Protein AF-A0A5N6BQU4-F1 (afdb_monomer_lite)

InterPro domains:
  IPR036291 NAD(P)-binding domain superfamily [SSF51735] (1-60)

Structure (mmCIF, N/CA/C/O backbone):
data_AF-A0A5N6BQU4-F1
#
_entry.id   AF-A0A5N6BQU4-F1
#
loop_
_atom_site.group_PDB
_atom_site.id
_atom_site.type_symbol
_atom_site.label_atom_id
_atom_site.label_alt_id
_atom_site.label_comp_id
_atom_site.label_asym_id
_atom_site.label_entity_id
_atom_site.label_seq_id
_atom_site.pdbx_PDB_ins_code
_atom_site.Cartn_x
_atom_site.Cartn_y
_atom_site.Cartn_z
_atom_site.occupancy
_atom_site.B_iso_or_equiv
_atom_site.auth_seq_id
_atom_site.auth_comp_id
_atom_site.auth_asym_id
_atom_site.auth_atom_id
_atom_site.pdbx_PDB_model_num
ATOM 1 N N . MET A 1 1 ? -11.622 5.729 6.302 1.00 91.19 1 MET A N 1
ATOM 2 C CA . MET A 1 1 ? -11.364 4.519 5.498 1.00 91.19 1 MET A CA 1
ATOM 3 C C . MET A 1 1 ? -9.929 4.108 5.717 1.00 91.19 1 MET A C 1
ATOM 5 O O . MET A 1 1 ? -9.074 4.994 5.758 1.00 91.19 1 MET A O 1
ATOM 9 N N . LYS A 1 2 ? -9.689 2.809 5.868 1.00 91.19 2 LYS A N 1
ATOM 10 C CA . LYS A 1 2 ? -8.366 2.203 5.949 1.00 91.19 2 LYS A CA 1
ATOM 11 C C . LYS A 1 2 ? -7.843 1.927 4.547 1.00 91.19 2 LYS A C 1
ATOM 13 O O . LYS A 1 2 ? -8.471 1.209 3.774 1.00 91.19 2 LYS A O 1
ATOM 18 N N . ILE A 1 3 ? -6.703 2.518 4.212 1.00 89.31 3 ILE A N 1
ATOM 19 C CA . ILE A 1 3 ? -6.113 2.464 2.875 1.00 89.31 3 ILE A CA 1
ATOM 20 C C . ILE A 1 3 ? -4.727 1.835 2.978 1.00 89.31 3 ILE A C 1
ATOM 22 O O . ILE A 1 3 ? -3.817 2.433 3.549 1.00 89.31 3 ILE A O 1
ATOM 26 N N . ALA A 1 4 ? -4.557 0.647 2.404 1.00 91.38 4 ALA A N 1
ATOM 27 C CA . ALA A 1 4 ? -3.251 0.012 2.278 1.00 91.38 4 ALA A CA 1
ATOM 28 C C . ALA A 1 4 ? -2.506 0.619 1.081 1.00 91.38 4 ALA A C 1
ATOM 30 O O . ALA A 1 4 ? -2.985 0.544 -0.050 1.00 91.38 4 ALA A O 1
ATOM 31 N N . VAL A 1 5 ? -1.338 1.220 1.315 1.00 88.38 5 VAL A N 1
ATOM 32 C CA . VAL A 1 5 ? -0.514 1.831 0.260 1.00 88.38 5 VAL A CA 1
ATOM 33 C C . VAL A 1 5 ? 0.723 0.977 0.026 1.00 88.38 5 VAL A C 1
ATOM 35 O O . VAL A 1 5 ? 1.672 1.015 0.812 1.00 88.38 5 VAL A O 1
ATOM 38 N N . ILE A 1 6 ? 0.736 0.217 -1.066 1.00 86.75 6 ILE A N 1
ATOM 39 C CA . ILE A 1 6 ? 1.891 -0.597 -1.432 1.00 86.75 6 ILE A CA 1
ATOM 40 C C . ILE A 1 6 ? 2.957 0.264 -2.112 1.00 86.75 6 ILE A C 1
ATOM 42 O O . ILE A 1 6 ? 2.655 1.136 -2.923 1.00 86.75 6 ILE A O 1
ATOM 46 N N . GLY A 1 7 ? 4.218 0.067 -1.727 1.00 83.88 7 GLY A N 1
ATOM 47 C CA . GLY A 1 7 ? 5.282 1.024 -2.018 1.00 83.88 7 GLY A CA 1
ATOM 48 C C . GLY A 1 7 ? 5.166 2.306 -1.181 1.00 83.88 7 GLY A C 1
ATOM 49 O O . GLY A 1 7 ? 5.798 3.310 -1.507 1.00 83.88 7 GLY A O 1
ATOM 50 N N . GLY A 1 8 ? 4.388 2.282 -0.089 1.00 84.81 8 GLY A N 1
ATOM 51 C CA . GLY A 1 8 ? 4.056 3.439 0.752 1.00 84.81 8 GLY A CA 1
ATOM 52 C C . GLY A 1 8 ? 5.241 4.120 1.442 1.00 84.81 8 GLY A C 1
ATOM 53 O O . GLY A 1 8 ? 5.111 5.252 1.894 1.00 84.81 8 GLY A O 1
ATOM 54 N N . THR A 1 9 ? 6.408 3.474 1.502 1.00 88.00 9 THR A N 1
ATOM 55 C CA . THR A 1 9 ? 7.647 4.076 2.031 1.00 88.00 9 THR A CA 1
ATOM 56 C C . THR A 1 9 ? 8.524 4.710 0.947 1.00 88.00 9 THR A C 1
ATOM 58 O O . THR A 1 9 ? 9.548 5.306 1.264 1.00 88.00 9 THR A O 1
ATOM 61 N N . GLY A 1 10 ? 8.164 4.564 -0.332 1.00 82.00 10 GLY A N 1
ATOM 62 C CA . GLY A 1 10 ? 8.871 5.181 -1.453 1.00 82.00 10 GLY A CA 1
ATOM 63 C C . GLY A 1 10 ? 8.539 6.666 -1.619 1.00 82.00 10 GLY A C 1
ATOM 64 O O . GLY A 1 10 ? 7.687 7.216 -0.920 1.00 82.00 10 GLY A O 1
ATOM 65 N N . LEU A 1 11 ? 9.182 7.321 -2.590 1.00 81.19 11 LEU A N 1
ATOM 66 C CA . LEU A 1 11 ? 9.007 8.756 -2.860 1.00 81.19 11 LEU A CA 1
ATOM 67 C C . LEU A 1 11 ? 7.535 9.148 -3.081 1.00 81.19 11 LEU A C 1
ATOM 69 O O . LEU A 1 11 ? 7.036 10.082 -2.461 1.00 81.19 11 LEU A O 1
ATOM 73 N N . ILE A 1 12 ? 6.834 8.418 -3.951 1.00 77.00 12 ILE A N 1
ATOM 74 C CA . ILE A 1 12 ? 5.426 8.686 -4.276 1.00 77.00 12 ILE A CA 1
ATOM 75 C C . ILE A 1 12 ? 4.521 8.212 -3.134 1.00 77.00 12 ILE A C 1
ATOM 77 O O . ILE A 1 12 ? 3.678 8.969 -2.649 1.00 77.00 12 ILE A O 1
ATOM 81 N N . GLY A 1 13 ? 4.727 6.976 -2.670 1.00 80.75 13 GLY A N 1
ATOM 82 C CA . GLY A 1 13 ? 3.898 6.351 -1.642 1.00 80.75 13 GLY A CA 1
ATOM 83 C C . GLY A 1 13 ? 3.868 7.129 -0.325 1.00 80.75 13 GLY A C 1
ATOM 84 O O . GLY A 1 13 ? 2.795 7.314 0.241 1.00 80.75 13 GLY A O 1
ATOM 85 N N . SER A 1 14 ? 5.004 7.667 0.126 1.00 86.75 14 SER A N 1
ATOM 86 C CA . SER A 1 14 ? 5.082 8.432 1.382 1.00 86.75 14 SER A CA 1
ATOM 87 C C . SER A 1 14 ? 4.312 9.753 1.308 1.00 86.75 14 SER A C 1
ATOM 89 O O . SER A 1 14 ? 3.611 10.142 2.251 1.00 86.75 14 SER A O 1
ATOM 91 N N . ARG A 1 15 ? 4.366 10.425 0.153 1.00 84.69 15 ARG A N 1
ATOM 92 C CA . ARG A 1 15 ? 3.579 11.633 -0.105 1.00 84.69 15 ARG A CA 1
ATOM 93 C C . ARG A 1 15 ? 2.089 11.316 -0.196 1.00 84.69 15 ARG A C 1
ATOM 95 O O . ARG A 1 15 ? 1.280 12.069 0.341 1.00 84.69 15 ARG A O 1
ATOM 102 N N . LEU A 1 16 ? 1.725 10.197 -0.821 1.00 82.25 16 LEU A N 1
ATOM 103 C CA . LEU A 1 16 ? 0.341 9.737 -0.879 1.00 82.25 16 LEU A CA 1
ATOM 104 C C . LEU A 1 16 ? -0.210 9.434 0.521 1.00 82.25 16 LEU A C 1
ATOM 106 O O . LEU A 1 16 ? -1.285 9.923 0.855 1.00 82.25 16 LEU A O 1
ATOM 110 N N . VAL A 1 17 ? 0.538 8.707 1.356 1.00 89.12 17 VAL A N 1
ATOM 111 C CA . VAL A 1 17 ? 0.173 8.450 2.760 1.00 89.12 17 VAL A CA 1
ATOM 112 C C . VAL A 1 17 ? -0.056 9.762 3.502 1.00 89.12 17 VAL A C 1
ATOM 114 O O . VAL A 1 17 ? -1.101 9.934 4.117 1.00 89.12 17 VAL A O 1
ATOM 117 N N . THR A 1 18 ? 0.856 10.729 3.365 1.00 87.00 18 THR A N 1
ATOM 118 C CA . THR A 1 18 ? 0.705 12.061 3.975 1.00 87.00 18 THR A CA 1
ATOM 119 C C . THR A 1 18 ? -0.601 12.744 3.550 1.00 87.00 18 THR A C 1
ATOM 121 O O . THR A 1 18 ? -1.345 13.239 4.394 1.00 87.00 18 THR A O 1
ATOM 124 N N . ILE A 1 19 ? -0.912 12.749 2.250 1.00 85.94 19 ILE A N 1
ATOM 125 C CA . ILE A 1 19 ? -2.119 13.391 1.707 1.00 85.94 19 ILE A CA 1
ATOM 126 C C . ILE A 1 19 ? -3.396 12.680 2.170 1.00 85.94 19 ILE A C 1
ATOM 128 O O . ILE A 1 19 ? -4.369 13.339 2.534 1.00 85.94 19 ILE A O 1
ATOM 132 N N . LEU A 1 20 ? -3.420 11.347 2.134 1.00 87.12 20 LEU A N 1
ATOM 133 C CA . LEU A 1 20 ? -4.579 10.553 2.541 1.00 87.12 20 LEU A CA 1
ATOM 134 C C . LEU A 1 20 ? -4.853 10.709 4.040 1.00 87.12 20 LEU A C 1
ATOM 136 O O . LEU A 1 20 ? -5.998 10.945 4.425 1.00 87.12 20 LEU A O 1
ATOM 140 N N . SER A 1 21 ? -3.805 10.674 4.865 1.00 91.75 21 SER A N 1
ATOM 141 C CA . SER A 1 21 ? -3.905 10.937 6.301 1.00 91.75 21 SER A CA 1
ATOM 142 C C . SER A 1 21 ? -4.416 12.350 6.586 1.00 91.75 21 SER A C 1
ATOM 144 O O . SER A 1 21 ? -5.331 12.518 7.388 1.00 91.75 21 SER A O 1
ATOM 146 N N . ALA A 1 22 ? -3.919 13.366 5.869 1.00 88.88 22 ALA A N 1
ATOM 147 C CA . ALA A 1 22 ? -4.403 14.745 5.996 1.00 88.88 22 ALA A CA 1
ATOM 148 C C . ALA A 1 22 ? -5.888 14.913 5.615 1.00 88.88 22 ALA A C 1
ATOM 150 O O . ALA A 1 22 ? -6.540 15.851 6.066 1.00 88.88 22 ALA A O 1
ATOM 151 N N . ARG A 1 23 ? -6.441 13.999 4.808 1.00 91.44 23 ARG A N 1
ATOM 152 C CA . ARG A 1 23 ? -7.866 13.950 4.440 1.00 91.44 23 ARG A CA 1
ATOM 153 C C . ARG A 1 23 ? -8.721 13.111 5.400 1.00 91.44 23 ARG A C 1
ATOM 155 O O . ARG A 1 23 ? -9.898 12.896 5.126 1.00 91.44 23 ARG A O 1
ATOM 162 N N . GLY A 1 24 ? -8.156 12.642 6.514 1.00 94.50 24 GLY A N 1
ATOM 163 C CA . GLY A 1 24 ? -8.872 11.868 7.534 1.00 94.50 24 GLY A CA 1
ATOM 164 C C . GLY A 1 24 ? -9.004 10.376 7.217 1.00 94.50 24 GLY A C 1
ATOM 165 O O . GLY A 1 24 ? -9.880 9.701 7.759 1.00 94.50 24 GLY A O 1
ATOM 166 N N . HIS A 1 25 ? -8.173 9.840 6.321 1.00 93.00 25 HIS A N 1
ATOM 167 C CA . HIS A 1 25 ? -8.087 8.400 6.084 1.00 93.00 25 HIS A CA 1
ATOM 168 C C . HIS A 1 25 ? -6.999 7.760 6.955 1.00 93.00 25 HIS A C 1
ATOM 170 O O . HIS A 1 25 ? -6.002 8.392 7.286 1.00 93.00 25 HIS A O 1
ATOM 176 N N . GLU A 1 26 ? -7.162 6.482 7.290 1.00 95.94 26 GLU A N 1
ATOM 177 C CA . GLU A 1 26 ? -6.110 5.679 7.914 1.00 95.94 26 GLU A CA 1
ATOM 178 C C . GLU A 1 26 ? -5.237 5.099 6.793 1.00 95.94 26 GLU A C 1
ATOM 180 O O . GLU A 1 26 ? -5.512 4.023 6.265 1.00 95.94 26 GLU A O 1
ATOM 185 N N . ALA A 1 27 ? -4.226 5.853 6.359 1.00 92.44 27 ALA A N 1
ATOM 186 C CA . ALA A 1 27 ? -3.314 5.416 5.307 1.00 92.44 27 ALA A CA 1
ATOM 187 C C . ALA A 1 27 ? -2.135 4.632 5.898 1.00 92.44 27 ALA A C 1
ATOM 189 O O . ALA A 1 27 ? -1.303 5.188 6.615 1.00 92.44 27 ALA A O 1
ATOM 190 N N . VAL A 1 28 ? -2.052 3.343 5.570 1.00 94.94 28 VAL A N 1
ATOM 191 C CA . VAL A 1 28 ? -1.050 2.417 6.106 1.00 94.94 28 VAL A CA 1
ATOM 192 C C . VAL A 1 28 ? -0.020 2.094 5.016 1.00 94.94 28 VAL A C 1
ATOM 194 O O . VAL A 1 28 ? -0.361 1.432 4.030 1.00 94.94 28 VAL A O 1
ATOM 197 N N . PRO A 1 29 ? 1.236 2.567 5.137 1.00 93.31 29 PRO A N 1
ATOM 198 C CA . PRO A 1 29 ? 2.285 2.243 4.179 1.00 93.31 29 PRO A CA 1
ATOM 199 C C . PRO A 1 29 ? 2.744 0.792 4.316 1.00 93.31 29 PRO A C 1
ATOM 201 O O . PRO A 1 29 ? 3.032 0.318 5.415 1.00 93.31 29 PRO A O 1
ATOM 204 N N . HIS A 1 30 ? 2.927 0.130 3.176 1.00 92.31 30 HIS A N 1
ATOM 205 C CA . HIS A 1 30 ? 3.545 -1.185 3.080 1.00 92.31 30 HIS A CA 1
ATOM 206 C C . HIS A 1 30 ? 4.658 -1.204 2.035 1.00 92.31 30 HIS A C 1
ATOM 208 O O . HIS A 1 30 ? 4.527 -0.650 0.943 1.00 92.31 30 HIS A O 1
ATOM 214 N N . SER A 1 31 ? 5.765 -1.853 2.369 1.00 89.06 31 SER A N 1
ATOM 215 C CA . SER A 1 31 ? 6.921 -2.072 1.501 1.00 89.06 31 SER A CA 1
ATOM 216 C C . SER A 1 31 ? 7.785 -3.213 2.042 1.00 89.06 31 SER A C 1
ATOM 218 O O . SER A 1 31 ? 7.518 -3.764 3.115 1.00 89.06 31 SER A O 1
ATOM 220 N N . THR A 1 32 ? 8.868 -3.543 1.338 1.00 88.75 32 THR A N 1
ATOM 221 C CA . THR A 1 32 ? 9.819 -4.571 1.785 1.00 88.75 32 THR A CA 1
ATOM 222 C C . THR A 1 32 ? 10.404 -4.247 3.159 1.00 88.75 32 THR A C 1
ATOM 224 O O . THR A 1 32 ? 10.528 -5.137 3.997 1.00 88.75 32 THR A O 1
ATOM 227 N N . SER A 1 33 ? 10.668 -2.967 3.444 1.00 88.88 33 SER A N 1
ATOM 228 C CA . SER A 1 33 ? 11.149 -2.515 4.753 1.00 88.88 33 SER A CA 1
ATOM 229 C C . SER A 1 33 ? 10.098 -2.621 5.864 1.00 88.88 33 SER A C 1
ATOM 231 O O . SER A 1 33 ? 10.462 -2.606 7.034 1.00 88.88 33 SER A O 1
ATOM 233 N N . THR A 1 34 ? 8.809 -2.752 5.528 1.00 90.81 34 THR A N 1
ATOM 234 C CA . THR A 1 34 ? 7.727 -3.032 6.491 1.00 90.81 34 THR A CA 1
ATOM 235 C C . THR A 1 34 ? 7.331 -4.514 6.508 1.00 90.81 34 THR A C 1
ATOM 237 O O . THR A 1 34 ? 6.253 -4.853 6.992 1.00 90.81 34 THR A O 1
ATOM 240 N N . GLY A 1 35 ? 8.148 -5.400 5.928 1.00 89.69 35 GLY A N 1
ATOM 241 C CA . GLY A 1 35 ? 7.897 -6.844 5.889 1.00 89.69 35 GLY A CA 1
ATOM 242 C C . GLY A 1 35 ? 6.935 -7.319 4.793 1.00 89.69 35 GLY A C 1
ATOM 243 O O . GLY A 1 35 ? 6.525 -8.480 4.824 1.00 89.69 35 GLY A O 1
ATOM 244 N N . VAL A 1 36 ? 6.584 -6.460 3.827 1.00 88.94 36 VAL A N 1
ATOM 245 C CA . VAL A 1 36 ? 5.679 -6.789 2.713 1.00 88.94 36 VAL A CA 1
ATOM 246 C C . VAL A 1 36 ? 6.453 -6.818 1.401 1.00 88.94 36 VAL A C 1
ATOM 248 O O . VAL A 1 36 ? 6.989 -5.807 0.960 1.00 88.94 36 VAL A O 1
ATOM 251 N N . ASP A 1 37 ? 6.491 -7.969 0.747 1.00 84.25 37 ASP A N 1
ATOM 252 C CA . ASP A 1 37 ? 7.155 -8.145 -0.542 1.00 84.25 37 ASP A CA 1
ATOM 253 C C . ASP A 1 37 ? 6.130 -8.578 -1.590 1.00 84.25 37 ASP A C 1
ATOM 255 O O . ASP A 1 37 ? 5.554 -9.662 -1.504 1.00 84.25 37 ASP A O 1
ATOM 259 N N . LEU A 1 38 ? 5.905 -7.713 -2.580 1.00 76.88 38 LEU A N 1
ATOM 260 C CA . LEU A 1 38 ? 4.958 -7.962 -3.664 1.00 76.88 38 LEU A CA 1
ATOM 261 C C . LEU A 1 38 ? 5.402 -9.068 -4.620 1.00 76.88 38 LEU A C 1
ATOM 263 O O . LEU A 1 38 ? 4.546 -9.757 -5.162 1.00 76.88 38 LEU A O 1
ATOM 267 N N . LEU A 1 39 ? 6.708 -9.237 -4.837 1.00 76.62 39 LEU A N 1
ATOM 268 C CA . LEU A 1 39 ? 7.215 -10.213 -5.801 1.00 76.62 39 LEU A CA 1
ATOM 269 C C . LEU A 1 39 ? 7.100 -11.633 -5.248 1.00 76.62 39 LEU A C 1
ATOM 271 O O . LEU A 1 39 ? 6.711 -12.547 -5.969 1.00 76.62 39 LEU A O 1
ATOM 275 N N . SER A 1 40 ? 7.408 -11.818 -3.961 1.00 82.06 40 SER A N 1
ATOM 276 C CA . SER A 1 40 ? 7.251 -13.117 -3.291 1.00 82.06 40 SER A CA 1
ATOM 277 C C . SER A 1 40 ? 5.866 -13.335 -2.670 1.00 82.06 40 SER A C 1
ATOM 279 O O . SER A 1 40 ? 5.556 -14.446 -2.245 1.00 82.06 40 SER A O 1
ATOM 281 N N . GLY A 1 41 ? 5.042 -12.289 -2.565 1.00 80.75 41 GLY A N 1
ATOM 282 C CA . GLY A 1 41 ? 3.757 -12.305 -1.859 1.00 80.75 41 GLY A CA 1
ATOM 283 C C . GLY A 1 41 ? 3.873 -12.325 -0.326 1.00 80.75 41 GLY A C 1
ATOM 284 O O . GLY A 1 41 ? 2.855 -12.372 0.373 1.00 80.75 41 GLY A O 1
ATOM 285 N N . ARG A 1 42 ? 5.092 -12.286 0.235 1.00 87.69 42 ARG A N 1
ATOM 286 C CA . ARG A 1 42 ? 5.320 -12.314 1.689 1.00 87.69 42 ARG A CA 1
ATOM 287 C C . ARG A 1 42 ? 4.633 -11.123 2.360 1.00 87.69 42 ARG A C 1
ATOM 289 O O . ARG A 1 42 ? 4.788 -9.983 1.935 1.00 87.69 42 ARG A O 1
ATOM 296 N N . GLY A 1 43 ? 3.896 -11.389 3.439 1.00 87.00 43 GLY A N 1
ATOM 297 C CA . GLY A 1 43 ? 3.261 -10.354 4.265 1.00 87.00 43 GLY A CA 1
ATOM 298 C C . GLY A 1 43 ? 2.010 -9.713 3.654 1.00 87.00 43 GLY A C 1
ATOM 299 O O . GLY A 1 43 ? 1.304 -8.994 4.358 1.00 87.00 43 GLY A O 1
ATOM 300 N N . LEU A 1 44 ? 1.676 -10.010 2.393 1.00 84.69 44 LEU A N 1
ATOM 301 C CA . LEU A 1 44 ? 0.589 -9.343 1.675 1.00 84.69 44 LEU A CA 1
ATOM 302 C C . LEU A 1 44 ? -0.785 -9.613 2.306 1.00 84.69 44 LEU A C 1
ATOM 304 O O . LEU A 1 44 ? -1.555 -8.686 2.521 1.00 84.69 44 LEU A O 1
ATOM 308 N N . SER A 1 45 ? -1.079 -10.858 2.697 1.00 86.44 45 SER A N 1
ATOM 309 C CA . SER A 1 45 ? -2.375 -11.176 3.319 1.00 86.44 45 SER A CA 1
ATOM 310 C C . SER A 1 45 ? -2.617 -10.415 4.625 1.00 86.44 45 SER A C 1
ATOM 312 O O . SER A 1 45 ? -3.756 -10.059 4.910 1.00 86.44 45 SER A O 1
ATOM 314 N N . ALA A 1 46 ? -1.573 -10.187 5.425 1.00 87.88 46 ALA A N 1
ATOM 315 C CA . ALA A 1 46 ? -1.684 -9.433 6.671 1.00 87.88 46 ALA A CA 1
ATOM 316 C C . ALA A 1 46 ? -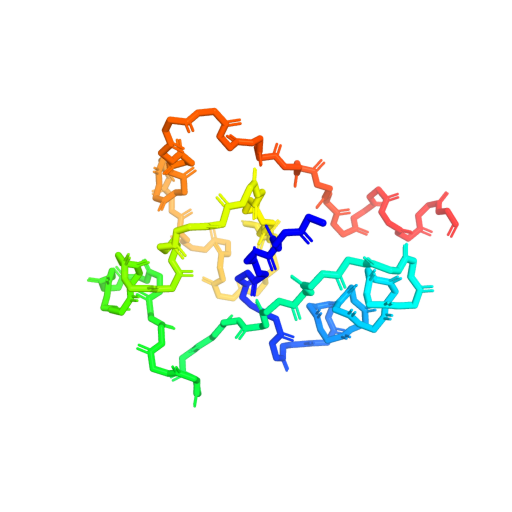1.783 -7.924 6.398 1.00 87.88 46 ALA A C 1
ATOM 318 O O . ALA A 1 46 ? -2.585 -7.239 7.024 1.00 87.88 46 ALA A O 1
ATOM 319 N N . ALA A 1 47 ? -1.017 -7.425 5.426 1.00 87.25 47 ALA A N 1
ATOM 320 C CA . ALA A 1 47 ? -1.039 -6.028 4.999 1.00 87.25 47 ALA A CA 1
ATOM 321 C C . ALA A 1 47 ? -2.413 -5.585 4.474 1.00 87.25 47 ALA A C 1
ATOM 323 O O . ALA A 1 47 ? -2.877 -4.487 4.761 1.00 87.25 47 ALA A O 1
ATOM 324 N N . LEU A 1 48 ? -3.093 -6.463 3.734 1.00 86.50 48 LEU A N 1
ATOM 325 C CA . LEU A 1 48 ? -4.402 -6.168 3.150 1.00 86.50 48 LEU A CA 1
ATOM 326 C C . LEU A 1 48 ? -5.573 -6.436 4.112 1.00 86.50 48 LEU A C 1
ATOM 328 O O . LEU A 1 48 ? -6.724 -6.166 3.772 1.00 86.50 48 LEU A O 1
ATOM 332 N N . ALA A 1 49 ? -5.314 -6.963 5.312 1.00 87.44 49 ALA A N 1
ATOM 333 C CA . ALA A 1 49 ? -6.368 -7.332 6.248 1.00 87.44 49 ALA A CA 1
ATOM 334 C C . ALA A 1 49 ? -7.157 -6.101 6.732 1.00 87.44 49 ALA A C 1
ATOM 336 O O . ALA A 1 49 ? -6.618 -5.182 7.363 1.00 87.44 49 ALA A O 1
ATOM 337 N N . GLY A 1 50 ? -8.462 -6.101 6.442 1.00 87.12 50 GLY A N 1
ATOM 338 C CA . GLY A 1 50 ? -9.390 -5.033 6.819 1.00 87.12 50 GLY A CA 1
ATOM 339 C C . GLY A 1 50 ? -9.170 -3.710 6.083 1.00 87.12 50 GLY A C 1
ATOM 340 O O . GLY A 1 50 ? -9.686 -2.696 6.537 1.00 87.12 50 GLY A O 1
ATOM 341 N N . ALA A 1 51 ? -8.375 -3.685 5.008 1.00 87.12 51 ALA A N 1
ATOM 342 C CA . ALA A 1 51 ? -8.237 -2.496 4.175 1.00 87.12 51 ALA A CA 1
ATOM 343 C C . ALA A 1 51 ? -9.503 -2.298 3.326 1.00 87.12 51 ALA A C 1
ATOM 345 O O . ALA A 1 51 ? -9.923 -3.212 2.622 1.00 87.12 51 ALA A O 1
ATOM 346 N N . ASP A 1 52 ? -10.064 -1.089 3.359 1.00 85.94 52 ASP A N 1
ATOM 347 C CA . ASP A 1 52 ? -11.197 -0.695 2.514 1.00 85.94 52 ASP A CA 1
ATOM 348 C C . ASP A 1 52 ? -10.745 -0.426 1.070 1.00 85.94 52 ASP A C 1
ATOM 350 O O . ASP A 1 52 ? -11.519 -0.538 0.125 1.00 85.94 52 ASP A O 1
ATOM 354 N N . VAL A 1 53 ? -9.491 -0.004 0.887 1.00 83.50 53 VAL A N 1
ATOM 355 C CA . VAL A 1 53 ? -8.906 0.358 -0.411 1.00 83.50 53 VAL A CA 1
ATOM 356 C C . VAL A 1 53 ? -7.447 -0.077 -0.437 1.00 83.50 53 VAL A C 1
ATOM 358 O O . VAL A 1 53 ? -6.724 0.083 0.550 1.00 83.50 53 VAL A O 1
ATOM 361 N N . VAL A 1 54 ? -6.995 -0.571 -1.589 1.00 82.25 54 VAL A N 1
ATOM 362 C CA . VAL A 1 54 ? -5.581 -0.863 -1.845 1.00 82.25 54 VAL A CA 1
ATOM 363 C C . VAL A 1 54 ? -5.093 0.049 -2.961 1.00 82.25 54 VAL A C 1
ATOM 365 O O . VAL A 1 54 ? -5.655 0.062 -4.056 1.00 82.25 54 VAL A O 1
ATOM 368 N N . VAL A 1 55 ? -4.043 0.819 -2.683 1.00 78.56 55 VAL A N 1
ATOM 369 C CA . VAL A 1 55 ? -3.382 1.671 -3.672 1.00 78.56 55 VAL A CA 1
ATOM 370 C C . VAL A 1 55 ? -1.999 1.116 -3.971 1.00 78.56 55 VAL A C 1
ATOM 372 O O . VAL A 1 55 ? -1.237 0.784 -3.064 1.00 78.56 55 VAL A O 1
ATOM 375 N N . THR A 1 56 ? -1.678 1.040 -5.257 1.00 74.19 56 THR A N 1
ATOM 376 C CA . THR A 1 56 ? -0.357 0.688 -5.774 1.00 74.19 56 THR A CA 1
ATOM 377 C C . THR A 1 56 ? 0.013 1.652 -6.890 1.00 74.19 56 THR A C 1
ATOM 379 O O . THR A 1 56 ? -0.871 2.255 -7.500 1.00 74.19 56 THR A O 1
ATOM 382 N N . ASP A 1 57 ? 1.296 1.706 -7.219 1.00 69.12 57 ASP A N 1
ATOM 383 C CA . ASP A 1 57 ? 1.761 2.177 -8.519 1.00 69.12 57 ASP A CA 1
ATOM 384 C C . ASP A 1 57 ? 2.584 1.053 -9.160 1.00 69.12 57 ASP A C 1
ATOM 386 O O . ASP A 1 57 ? 3.775 0.888 -8.891 1.00 69.12 57 ASP A O 1
ATOM 390 N N . ASP A 1 58 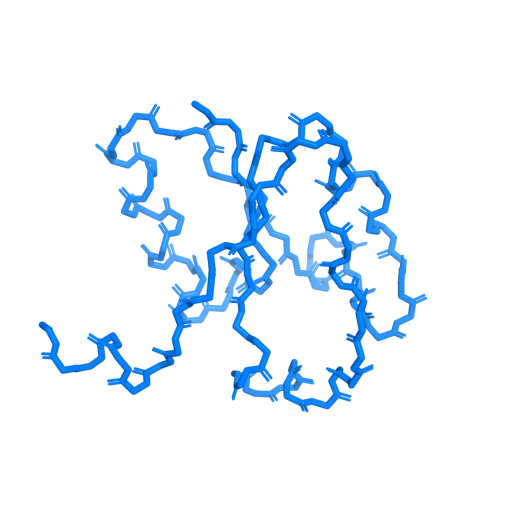? 1.919 0.249 -9.989 1.00 61.41 58 ASP A N 1
ATOM 391 C CA . ASP A 1 58 ? 2.515 -0.831 -10.780 1.00 61.41 58 ASP A CA 1
ATOM 392 C C . ASP A 1 58 ? 3.328 -0.306 -11.974 1.00 61.41 58 ASP A C 1
ATOM 394 O O . ASP A 1 58 ? 3.777 -1.085 -12.801 1.00 61.41 58 ASP A O 1
ATOM 398 N N . SER A 1 59 ? 3.552 1.007 -12.076 1.00 60.12 59 SER A N 1
ATOM 399 C CA . SER A 1 59 ? 4.478 1.620 -13.031 1.00 60.12 59 SER A CA 1
ATOM 400 C C . SER A 1 59 ? 5.729 2.203 -12.359 1.00 60.12 59 SER A C 1
ATOM 402 O O . SER A 1 59 ? 6.678 2.595 -13.043 1.00 60.12 59 SER A O 1
ATOM 404 N N . ALA A 1 60 ? 5.780 2.230 -11.021 1.00 60.47 60 ALA A N 1
ATOM 405 C CA . ALA A 1 60 ? 6.871 2.835 -10.266 1.00 60.47 60 ALA A CA 1
ATOM 406 C C . ALA A 1 60 ? 7.992 1.837 -9.920 1.00 60.47 60 ALA A C 1
ATOM 408 O O . ALA A 1 60 ? 7.856 0.966 -9.058 1.00 60.47 60 ALA A O 1
ATOM 409 N N . GLY A 1 61 ? 9.168 2.031 -10.523 1.00 65.50 61 GLY A N 1
ATOM 410 C CA . GLY A 1 61 ? 10.4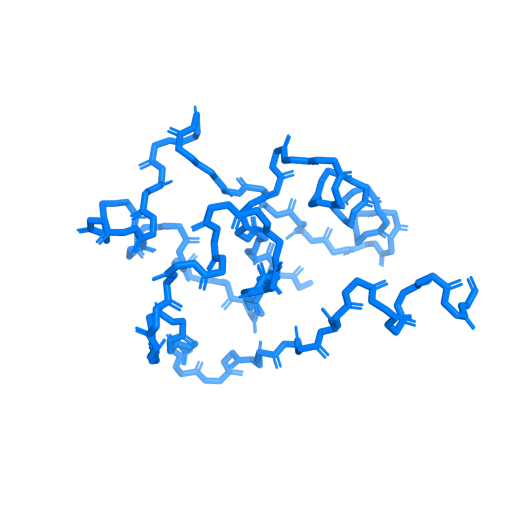04 1.340 -10.136 1.00 65.50 61 GLY A CA 1
ATOM 411 C C . GLY A 1 61 ? 10.302 -0.187 -10.232 1.00 65.50 61 GLY A C 1
ATOM 412 O O . GLY A 1 61 ? 9.801 -0.720 -11.216 1.00 65.50 61 GLY A O 1
ATOM 413 N N . MET A 1 62 ? 10.769 -0.907 -9.204 1.00 61.50 62 MET A N 1
ATOM 414 C CA . MET A 1 62 ? 10.741 -2.380 -9.184 1.00 61.50 62 MET A CA 1
ATOM 415 C C . MET A 1 62 ? 9.324 -2.980 -9.191 1.00 61.50 62 MET A C 1
ATOM 417 O O . MET A 1 62 ? 9.168 -4.154 -9.512 1.00 61.50 62 MET A O 1
ATOM 421 N N . TYR A 1 63 ? 8.293 -2.191 -8.869 1.00 58.69 63 TYR A N 1
ATOM 422 C CA . TYR A 1 63 ? 6.899 -2.641 -8.879 1.00 58.69 63 TYR A CA 1
ATOM 423 C C . TYR A 1 63 ? 6.320 -2.733 -10.296 1.00 58.69 63 TYR A C 1
ATOM 425 O O . TYR A 1 63 ? 5.365 -3.474 -10.497 1.00 58.69 63 TYR A O 1
ATOM 433 N N . ALA A 1 64 ? 6.971 -2.110 -11.289 1.00 58.12 64 ALA A N 1
ATOM 434 C CA . ALA A 1 64 ? 6.678 -2.319 -12.709 1.00 58.12 64 ALA A CA 1
ATOM 435 C C . ALA A 1 64 ? 7.026 -3.718 -13.226 1.00 58.12 64 ALA A C 1
ATOM 437 O O . ALA A 1 64 ? 6.543 -4.132 -14.277 1.00 58.12 64 ALA A O 1
ATOM 438 N N . ALA A 1 65 ? 7.840 -4.469 -12.479 1.00 54.66 65 ALA A N 1
ATOM 439 C CA . ALA A 1 65 ? 8.112 -5.870 -12.775 1.00 54.66 65 ALA A CA 1
ATOM 440 C C . ALA A 1 65 ? 7.023 -6.817 -12.236 1.00 54.66 65 ALA A C 1
ATOM 442 O O . ALA A 1 65 ? 7.006 -7.992 -12.605 1.00 54.66 65 ALA A O 1
ATOM 443 N N . ALA A 1 66 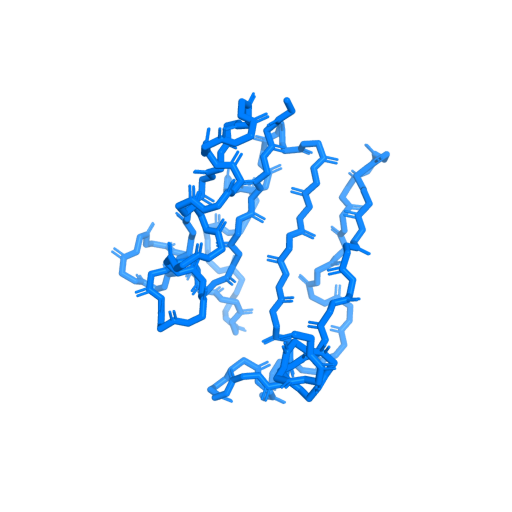? 6.114 -6.341 -11.375 1.00 53.91 66 ALA A N 1
ATOM 444 C CA . ALA A 1 66 ? 4.999 -7.145 -10.890 1.00 53.91 66 ALA A CA 1
ATOM 445 C C . ALA A 1 66 ? 3.923 -7.231 -11.987 1.00 53.91 66 ALA A C 1
ATOM 447 O O . ALA A 1 66 ? 3.091 -6.342 -12.132 1.00 53.91 66 ALA A O 1
ATOM 448 N N . SER A 1 67 ? 3.954 -8.295 -12.795 1.00 42.66 67 SER A N 1
ATOM 449 C CA . SER A 1 67 ? 2.934 -8.528 -13.824 1.00 42.66 67 SER A CA 1
ATOM 450 C C . SER A 1 67 ? 1.743 -9.304 -13.263 1.00 42.66 67 SER A C 1
ATOM 452 O O . SER A 1 67 ? 1.923 -10.313 -12.579 1.00 42.66 67 SER A O 1
ATOM 454 N N . GLY A 1 68 ? 0.536 -8.900 -13.655 1.00 45.66 68 GLY A N 1
ATOM 455 C CA . GLY A 1 68 ? -0.694 -9.624 -13.355 1.00 45.66 68 GLY A CA 1
ATOM 456 C C . GLY A 1 68 ? -1.358 -9.171 -12.061 1.00 45.66 68 GLY A C 1
ATOM 457 O O . GLY A 1 68 ? -0.850 -8.332 -11.328 1.00 45.66 68 GLY A O 1
ATOM 458 N N . SER A 1 69 ? -2.533 -9.731 -11.810 1.00 40.78 69 SER A N 1
ATOM 459 C CA . SER A 1 69 ? -3.496 -9.453 -10.739 1.00 40.78 69 SER A CA 1
ATOM 460 C C . SER A 1 69 ? -2.971 -9.651 -9.299 1.00 40.78 69 SER A C 1
ATOM 462 O O . SER A 1 69 ? -3.738 -9.968 -8.402 1.00 40.78 69 SER A O 1
ATOM 464 N N . ALA A 1 70 ? -1.685 -9.428 -9.021 1.00 45.91 70 ALA A N 1
ATOM 465 C CA . ALA A 1 70 ? -1.055 -9.514 -7.700 1.00 45.91 70 ALA A CA 1
ATOM 466 C C . ALA A 1 70 ? -1.687 -8.582 -6.646 1.00 45.91 70 ALA A C 1
ATOM 468 O O . ALA A 1 70 ? -1.468 -8.747 -5.449 1.00 45.91 70 ALA A O 1
ATOM 469 N N . LEU A 1 71 ? -2.517 -7.636 -7.083 1.00 44.44 71 LEU A N 1
ATOM 470 C CA . LEU A 1 71 ? -3.334 -6.782 -6.236 1.00 44.44 71 LEU A CA 1
ATOM 471 C C . LEU A 1 71 ? -4.806 -7.052 -6.520 1.00 44.44 71 LEU A C 1
ATOM 473 O O . LEU A 1 71 ? -5.522 -6.183 -7.000 1.00 44.44 71 LEU A O 1
ATOM 477 N N . VAL A 1 72 ? -5.278 -8.272 -6.263 1.00 44.62 72 VAL A N 1
ATOM 478 C CA . VAL A 1 72 ? -6.722 -8.476 -6.138 1.00 44.62 72 VAL A CA 1
ATOM 479 C C . VAL A 1 72 ? -7.123 -7.921 -4.780 1.00 44.62 72 VAL A C 1
ATOM 481 O O . VAL A 1 72 ? -6.833 -8.509 -3.737 1.00 44.62 72 VAL A O 1
ATOM 484 N N . ALA A 1 73 ? -7.762 -6.759 -4.794 1.00 42.75 73 ALA A N 1
ATOM 485 C CA . ALA A 1 73 ? -8.485 -6.263 -3.642 1.00 42.75 73 ALA A CA 1
ATOM 486 C C . ALA A 1 73 ? -9.548 -7.314 -3.259 1.00 42.75 73 ALA A C 1
ATOM 488 O O . ALA A 1 73 ? -10.389 -7.677 -4.082 1.00 42.75 73 ALA A O 1
ATOM 489 N N . LYS A 1 74 ? -9.457 -7.885 -2.052 1.00 43.06 74 LYS A N 1
ATOM 490 C CA . LYS A 1 74 ? -10.481 -8.816 -1.556 1.00 43.06 74 LYS A CA 1
ATOM 491 C C . LYS A 1 74 ? -11.764 -8.046 -1.236 1.00 43.06 74 LYS A C 1
ATOM 493 O O . LYS A 1 74 ? -11.683 -6.921 -0.757 1.00 43.06 74 LYS A O 1
ATOM 498 N N . ASP A 1 75 ? -12.903 -8.681 -1.514 1.00 43.41 75 ASP A N 1
ATOM 499 C CA . ASP A 1 75 ? -14.273 -8.328 -1.113 1.00 43.41 75 ASP A CA 1
ATOM 500 C C . ASP A 1 75 ? -14.535 -6.838 -0.835 1.00 43.41 75 ASP A C 1
ATOM 502 O O . ASP A 1 75 ? -14.436 -6.359 0.291 1.00 43.41 75 ASP A O 1
ATOM 506 N N . GLY A 1 76 ? -14.926 -6.106 -1.883 1.00 40.84 76 GLY A N 1
ATOM 507 C CA . GLY A 1 76 ? -15.423 -4.730 -1.775 1.00 40.84 76 GLY A CA 1
ATOM 508 C C . GLY A 1 76 ? -14.353 -3.638 -1.793 1.00 40.84 76 GLY A C 1
ATOM 509 O O . GLY A 1 76 ? -14.706 -2.469 -1.950 1.00 40.84 76 GLY A O 1
ATOM 510 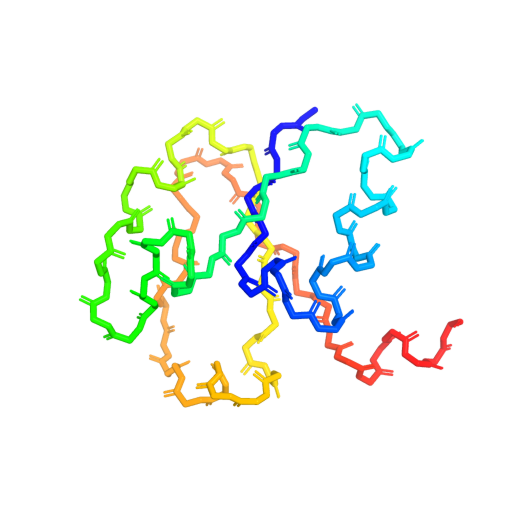N N . ALA A 1 77 ? -13.067 -3.987 -1.709 1.00 45.34 77 ALA A N 1
ATOM 511 C CA . ALA A 1 77 ? -12.004 -2.998 -1.808 1.00 45.34 77 ALA A CA 1
ATOM 512 C C . ALA A 1 77 ? -11.775 -2.533 -3.261 1.00 45.34 77 ALA A C 1
ATOM 514 O O . ALA A 1 77 ? -11.623 -3.326 -4.190 1.00 45.34 77 ALA A O 1
ATOM 515 N N . GLY A 1 78 ? -11.766 -1.215 -3.471 1.00 49.09 78 GLY A N 1
ATOM 516 C CA . GLY A 1 78 ? -11.470 -0.609 -4.771 1.00 49.09 78 GLY A CA 1
ATOM 517 C C . GLY A 1 78 ? -9.963 -0.507 -5.014 1.00 49.09 78 GLY A C 1
ATOM 518 O O . GLY A 1 78 ? -9.212 -0.165 -4.101 1.00 49.09 78 GLY A O 1
ATOM 519 N N . ILE A 1 79 ? -9.513 -0.757 -6.247 1.00 54.22 79 ILE A N 1
ATOM 520 C CA . ILE A 1 79 ? -8.147 -0.422 -6.680 1.00 54.22 79 ILE A CA 1
ATOM 521 C C . ILE A 1 79 ? -8.200 0.953 -7.337 1.00 54.22 79 ILE A C 1
ATOM 523 O O . ILE A 1 79 ? -8.730 1.107 -8.439 1.00 54.22 79 ILE A O 1
ATOM 527 N N . ALA A 1 80 ? -7.636 1.961 -6.678 1.00 54.84 80 ALA A N 1
ATOM 528 C CA . ALA A 1 80 ? -7.427 3.253 -7.315 1.00 54.84 80 ALA A CA 1
ATOM 529 C C . ALA A 1 80 ? -6.157 3.177 -8.176 1.00 54.84 80 ALA A C 1
ATOM 531 O O . ALA A 1 80 ? -5.047 3.207 -7.648 1.00 54.84 80 ALA A O 1
ATOM 532 N N . ARG A 1 81 ? -6.316 3.071 -9.502 1.00 54.03 81 ARG A N 1
ATOM 533 C CA . ARG A 1 81 ? -5.210 3.263 -10.451 1.00 54.03 81 ARG A CA 1
ATOM 534 C C . ARG A 1 81 ? -4.983 4.758 -10.635 1.00 54.03 81 ARG A C 1
ATOM 536 O O . ARG A 1 81 ? -5.820 5.429 -11.225 1.00 54.03 81 ARG A O 1
ATOM 543 N N . THR A 1 82 ? -3.866 5.276 -10.141 1.00 48.94 82 THR A N 1
ATOM 544 C CA . THR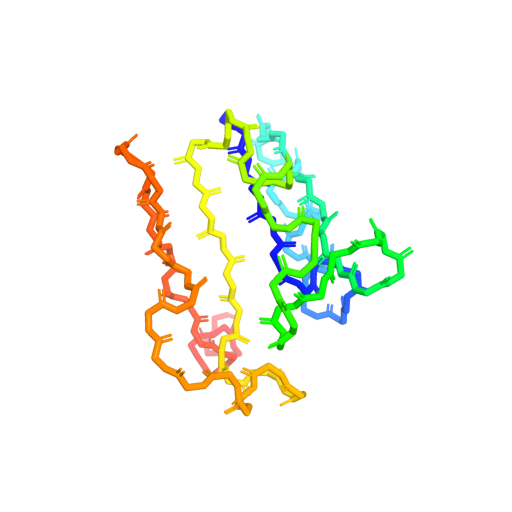 A 1 82 ? -3.319 6.545 -10.628 1.00 48.94 82 THR A CA 1
ATOM 545 C C . THR A 1 82 ? -1.894 6.267 -11.073 1.00 48.94 82 THR A C 1
ATOM 547 O O . THR A 1 82 ? -1.126 5.666 -10.328 1.00 48.94 82 THR A O 1
ATOM 550 N N . THR A 1 83 ? -1.549 6.664 -12.292 1.00 53.41 83 THR A N 1
ATOM 551 C CA . THR A 1 83 ? -0.177 6.549 -12.799 1.00 53.41 83 THR A CA 1
ATOM 552 C C . THR A 1 83 ? 0.642 7.782 -12.422 1.00 53.41 83 THR A C 1
ATOM 554 O O . THR A 1 83 ? 0.103 8.884 -12.271 1.00 53.41 83 THR A O 1
ATOM 557 N N . TYR A 1 84 ? 1.968 7.638 -12.345 1.00 42.16 84 TYR A N 1
ATOM 558 C CA . TYR A 1 84 ? 2.888 8.764 -12.132 1.00 42.16 84 TYR A CA 1
ATOM 559 C C . TYR A 1 84 ? 2.675 9.920 -13.131 1.00 42.16 84 TYR A C 1
ATOM 561 O O . TYR A 1 84 ? 2.730 11.095 -12.762 1.00 42.16 84 TYR A O 1
ATOM 569 N N . ARG A 1 85 ? 2.367 9.596 -14.396 1.00 45.50 85 ARG A N 1
ATOM 570 C CA . ARG A 1 85 ? 2.075 10.582 -15.452 1.00 45.50 85 ARG A CA 1
ATOM 571 C C . ARG A 1 85 ? 0.799 11.381 -15.188 1.00 45.50 85 ARG A C 1
ATOM 573 O O . ARG A 1 85 ? 0.797 12.589 -15.394 1.00 45.50 85 ARG A O 1
ATOM 580 N N . GLU A 1 86 ? -0.263 10.730 -14.726 1.00 52.00 86 GLU A N 1
ATOM 581 C CA . GLU A 1 86 ? -1.527 11.399 -14.383 1.00 52.00 86 GLU A CA 1
ATOM 582 C C . GLU A 1 86 ? -1.399 12.278 -13.132 1.00 52.00 86 GLU A C 1
ATOM 584 O O . GLU A 1 86 ? -2.153 13.236 -12.972 1.00 52.00 86 GLU A O 1
ATOM 589 N N . TRP A 1 87 ? -0.440 11.969 -12.255 1.00 46.12 87 TRP A N 1
ATOM 590 C CA . TRP A 1 87 ? -0.154 12.754 -11.057 1.00 46.12 87 TRP A CA 1
ATOM 591 C C . TRP A 1 87 ? 0.659 14.022 -11.348 1.00 46.12 87 TRP A C 1
ATOM 593 O O . TRP A 1 87 ? 0.333 15.074 -10.812 1.00 46.12 87 TRP A O 1
ATOM 603 N N . LEU A 1 88 ? 1.674 13.957 -12.221 1.00 36.84 88 LEU A N 1
ATOM 604 C CA . LEU A 1 88 ? 2.461 15.137 -12.621 1.00 36.84 88 LEU A CA 1
ATOM 605 C C . LEU A 1 88 ? 1.671 16.157 -13.455 1.00 36.84 88 LEU A C 1
ATOM 607 O O . LEU A 1 88 ? 2.074 17.312 -13.552 1.00 36.84 88 LEU A O 1
ATOM 611 N N . ALA A 1 89 ? 0.576 15.734 -14.084 1.00 51.50 89 ALA A N 1
ATOM 612 C CA . ALA A 1 89 ? -0.274 16.590 -14.906 1.00 51.50 89 ALA A CA 1
ATOM 613 C C . ALA A 1 89 ? -1.299 17.411 -14.092 1.00 51.50 89 ALA A C 1
ATOM 615 O O . ALA A 1 89 ? -2.208 17.997 -14.683 1.00 51.50 89 ALA A O 1
ATOM 616 N N . ARG A 1 90 ? -1.195 17.418 -12.756 1.00 41.66 90 ARG A N 1
ATOM 617 C CA . ARG A 1 90 ? -2.127 18.074 -11.830 1.00 41.66 90 ARG A CA 1
ATOM 618 C C . ARG A 1 90 ? -1.426 19.018 -10.866 1.00 41.66 90 ARG A C 1
ATOM 620 O O . ARG A 1 90 ? -0.319 18.679 -10.399 1.00 41.66 90 ARG A O 1
#

Radius of gyration: 12.13 Å; chains: 1; bounding box: 27×31×23 Å

Organism: NCBI:txid1712871

Sequence (90 aa):
MKIAVIGGTGLIGSRLVTILSARGHEAVPHSTSTGVDLLSGRGLSAALAGADVVVTDDSAGMYAAASGSALVAKDGAGIARTTYREWLAR

Secondary structure (DSSP, 8-state):
-EEEEETTTSHHHHHHHHHHHHTT-EEEEE-GGGT--TTT-TTHHHHTTT-SEEEE-TTSGGGGG--SSTT---TT-EEEE--HHHHHT-

pLDDT: mean 73.01, std 18.67, range [36.84, 95.94]

Foldseek 3Di:
DAEQEECLVPPVNVVVLVVCVVVVYNYDYDYVVNQADLVVRTCVVVSLPPHQEYEYACPPDPSVVNDDPSPPNPDNYDYDDDYPVNVVVD